Protein AF-A0A845K0N7-F1 (afdb_monomer)

Mean predicted aligned error: 3.21 Å

Radius of gyration: 12.13 Å; Cα contacts (8 Å, |Δi|>4): 201; chains: 1; bounding box: 43×20×27 Å

Secondary structure (DSSP, 8-state):
-------EEE-TTS--BHHHHHHHHH-GGGTT--EEE--SSB-BHHHHHHHHT-SS-TT--EEE--SSB--HHHHHHHHHT---TT--EEE--

pLDDT: mean 94.66, std 10.09, range [37.66, 98.75]

Structure (mmCIF, N/CA/C/O backbone):
data_AF-A0A845K0N7-F1
#
_entry.id   AF-A0A845K0N7-F1
#
loop_
_atom_site.group_PDB
_atom_site.id
_atom_site.type_symbol
_atom_site.label_atom_id
_atom_site.label_alt_id
_atom_site.label_comp_id
_atom_site.label_asym_id
_atom_site.label_entity_id
_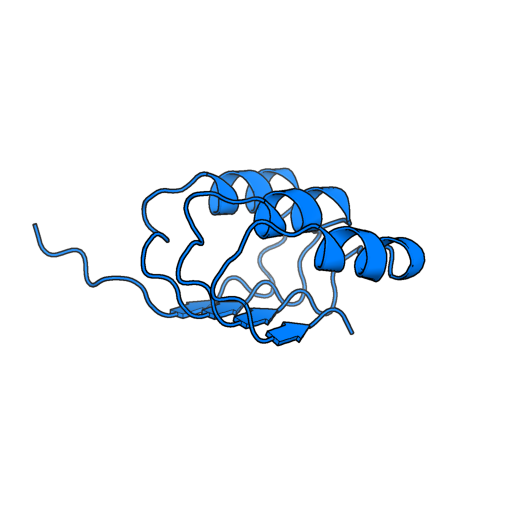atom_site.label_seq_id
_atom_site.pdbx_PDB_ins_code
_atom_site.Cartn_x
_atom_site.Cartn_y
_atom_site.Cartn_z
_atom_site.occupancy
_atom_site.B_iso_or_equiv
_atom_site.auth_seq_id
_atom_site.auth_comp_id
_atom_site.auth_asym_id
_atom_site.auth_atom_id
_atom_site.pdbx_PDB_model_num
ATOM 1 N N . ASP A 1 1 ? -28.641 4.853 6.279 1.00 49.53 1 ASP A N 1
ATOM 2 C CA . ASP A 1 1 ? -27.422 4.985 7.088 1.00 49.53 1 ASP A CA 1
ATOM 3 C C . ASP A 1 1 ? -27.022 3.616 7.631 1.00 49.53 1 ASP A C 1
ATOM 5 O O . ASP A 1 1 ? -27.353 3.263 8.749 1.00 49.53 1 ASP A O 1
ATOM 9 N N . ASN A 1 2 ? -26.454 2.772 6.766 1.00 37.66 2 ASN A N 1
ATOM 10 C CA . ASN A 1 2 ? -26.176 1.367 7.084 1.00 37.66 2 ASN A CA 1
ATOM 11 C C . ASN A 1 2 ? -24.906 0.898 6.362 1.00 37.66 2 ASN A C 1
ATOM 13 O O . ASN A 1 2 ? -24.886 -0.127 5.685 1.00 37.66 2 ASN A O 1
ATOM 17 N N . SER A 1 3 ? -23.861 1.726 6.400 1.00 53.00 3 SER A N 1
ATOM 18 C CA . SER A 1 3 ? -22.572 1.357 5.824 1.00 53.00 3 SER A CA 1
ATOM 19 C C . SER A 1 3 ? -21.900 0.381 6.781 1.00 53.00 3 SER A C 1
ATOM 21 O O . SER A 1 3 ? -21.160 0.806 7.665 1.00 53.00 3 SER A O 1
ATOM 23 N N . THR A 1 4 ? -22.159 -0.915 6.603 1.00 61.53 4 THR A N 1
ATOM 24 C CA . THR A 1 4 ? -21.295 -1.996 7.093 1.00 61.53 4 THR A CA 1
ATOM 25 C C . THR A 1 4 ? -19.845 -1.542 6.997 1.00 61.53 4 THR A C 1
ATOM 27 O O . THR A 1 4 ? -19.361 -1.231 5.908 1.00 61.53 4 THR A O 1
ATOM 30 N N . ALA A 1 5 ? -19.186 -1.407 8.147 1.00 77.56 5 ALA A N 1
ATOM 31 C CA . ALA A 1 5 ? -17.790 -1.020 8.202 1.00 77.56 5 ALA A CA 1
ATOM 32 C C . ALA A 1 5 ? -16.992 -2.072 7.425 1.00 77.56 5 ALA A C 1
ATOM 34 O O . ALA A 1 5 ? -16.892 -3.214 7.867 1.00 77.56 5 ALA A O 1
ATOM 35 N N . LEU A 1 6 ? -16.490 -1.710 6.242 1.00 81.06 6 LEU A N 1
ATOM 36 C CA . LEU A 1 6 ? -15.660 -2.607 5.448 1.00 81.06 6 LEU A CA 1
ATOM 37 C C . LEU A 1 6 ? -14.400 -2.903 6.256 1.00 81.06 6 LEU A C 1
ATOM 39 O O . LEU A 1 6 ? -13.605 -2.002 6.510 1.00 81.06 6 LEU A O 1
ATOM 43 N N . THR A 1 7 ? -14.250 -4.152 6.683 1.00 94.25 7 THR A N 1
ATOM 44 C CA . THR A 1 7 ? -13.068 -4.646 7.399 1.00 94.25 7 THR A CA 1
ATOM 45 C C . THR A 1 7 ? -12.105 -5.366 6.465 1.00 94.25 7 THR A C 1
ATOM 47 O O . THR A 1 7 ? -10.913 -5.424 6.749 1.00 94.25 7 THR A O 1
ATOM 50 N N . PHE A 1 8 ? -12.596 -5.848 5.329 1.00 96.75 8 PHE A N 1
ATOM 51 C CA . PHE A 1 8 ? -11.824 -6.532 4.305 1.00 96.75 8 PHE A CA 1
ATOM 52 C C . PHE A 1 8 ? -12.225 -6.000 2.930 1.00 96.75 8 PHE A C 1
ATOM 54 O O . PHE A 1 8 ? -13.417 -5.849 2.649 1.00 96.75 8 PHE A O 1
ATOM 61 N N . VAL A 1 9 ? -11.235 -5.717 2.087 1.00 96.50 9 VAL A N 1
ATOM 62 C CA . VAL A 1 9 ? -11.418 -5.327 0.688 1.00 96.50 9 VAL A CA 1
ATOM 63 C C . VAL A 1 9 ? -10.364 -6.030 -0.153 1.00 96.50 9 VAL A C 1
ATOM 65 O O . VAL A 1 9 ? -9.171 -5.928 0.133 1.00 96.50 9 VAL A O 1
ATOM 68 N N . ASP A 1 10 ? -10.831 -6.694 -1.204 1.00 97.69 10 ASP A N 1
ATOM 69 C CA . ASP A 1 10 ? -10.004 -7.297 -2.241 1.00 97.69 10 ASP A CA 1
ATOM 70 C C . ASP A 1 10 ? -10.137 -6.482 -3.529 1.00 97.69 10 ASP A C 1
ATOM 72 O O . ASP A 1 10 ? -11.227 -6.327 -4.088 1.00 97.69 10 ASP A O 1
ATOM 76 N N . PHE A 1 11 ? -9.011 -5.926 -3.960 1.00 97.38 11 PHE A N 1
ATOM 77 C CA . PHE A 1 11 ? -8.845 -5.220 -5.219 1.00 97.38 11 PHE A CA 1
ATOM 78 C C . PHE A 1 11 ? -7.745 -5.849 -6.083 1.00 97.38 11 PHE A C 1
ATOM 80 O O . PHE A 1 11 ? -7.175 -5.184 -6.958 1.00 97.38 11 PHE A O 1
ATOM 87 N N . SER A 1 12 ? -7.463 -7.129 -5.889 1.00 97.00 12 SER A N 1
ATOM 88 C CA . SER A 1 12 ? -6.478 -7.858 -6.672 1.00 97.00 12 SER A CA 1
ATOM 89 C C . SER A 1 12 ? -6.802 -7.863 -8.175 1.00 97.00 12 SER A C 1
ATOM 91 O O . SER A 1 12 ? -7.961 -7.840 -8.590 1.00 97.00 12 SER A O 1
ATOM 93 N N 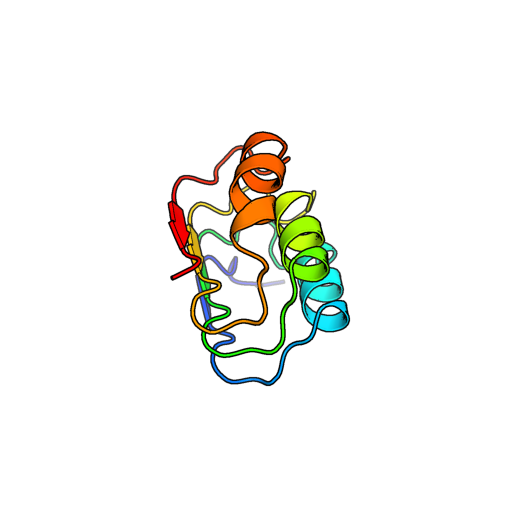. ALA A 1 13 ? -5.763 -7.852 -9.017 1.00 97.00 13 ALA A N 1
ATOM 94 C CA . ALA A 1 13 ? -5.869 -7.966 -10.477 1.00 97.00 13 ALA A CA 1
ATOM 95 C C . ALA A 1 13 ? -6.731 -6.893 -11.185 1.00 97.00 13 ALA A C 1
ATOM 97 O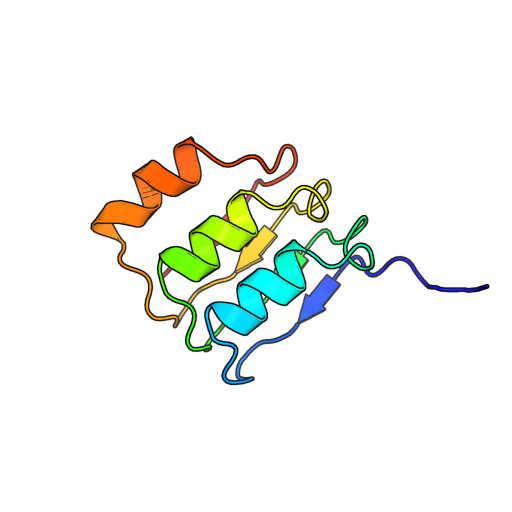 O . ALA A 1 13 ? -7.320 -7.161 -12.234 1.00 97.00 13 ALA A O 1
ATOM 98 N N . ASN A 1 14 ? -6.762 -5.657 -10.672 1.00 97.81 14 ASN A N 1
ATOM 99 C CA . ASN A 1 14 ? -7.611 -4.572 -11.191 1.00 97.81 14 ASN A CA 1
ATOM 100 C C . ASN A 1 14 ? -6.865 -3.454 -11.938 1.00 97.81 14 ASN A C 1
ATOM 102 O O . ASN A 1 14 ? -7.470 -2.437 -12.277 1.00 97.81 14 ASN A O 1
ATOM 106 N N . LYS A 1 15 ? -5.566 -3.622 -12.223 1.00 97.44 15 LYS A N 1
ATOM 107 C CA . LYS A 1 15 ? -4.726 -2.595 -12.878 1.00 97.44 15 LYS A CA 1
ATOM 108 C C . LYS A 1 15 ? -4.713 -1.261 -12.117 1.00 97.44 15 LYS A C 1
ATOM 110 O O . LYS A 1 15 ? -4.675 -0.186 -12.715 1.00 97.44 15 LYS A O 1
ATOM 115 N N . ILE A 1 16 ? -4.768 -1.322 -10.790 1.00 98.50 16 ILE A N 1
ATOM 116 C CA . ILE A 1 16 ? -4.648 -0.145 -9.931 1.00 98.50 16 ILE A CA 1
ATOM 117 C C . ILE A 1 16 ? -3.229 0.408 -10.061 1.00 98.50 16 ILE A C 1
ATOM 119 O O . ILE A 1 16 ? -2.266 -0.311 -9.826 1.00 98.50 16 ILE A O 1
ATOM 123 N N . SER A 1 17 ? -3.115 1.682 -10.426 1.00 98.62 17 SER A N 1
ATOM 124 C CA . SER A 1 17 ? -1.848 2.418 -10.455 1.00 98.62 17 SER A CA 1
ATOM 125 C C . SER A 1 17 ? -1.630 3.213 -9.167 1.00 98.62 17 SER A C 1
ATOM 127 O O . SER A 1 17 ? -2.513 3.275 -8.305 1.00 98.62 17 SER A O 1
ATOM 129 N N . ASP A 1 18 ? -0.510 3.930 -9.068 1.00 98.75 18 ASP A N 1
ATOM 130 C CA . ASP A 1 18 ? -0.228 4.854 -7.957 1.00 98.75 18 ASP A CA 1
ATOM 131 C C . ASP A 1 18 ? -1.350 5.863 -7.701 1.00 98.75 18 ASP A C 1
ATOM 133 O O . ASP A 1 18 ? -1.668 6.183 -6.556 1.00 98.75 18 ASP A O 1
ATOM 137 N N . ARG A 1 19 ? -2.021 6.330 -8.762 1.00 98.62 19 ARG A N 1
ATOM 138 C CA . ARG A 1 19 ? -3.172 7.233 -8.629 1.00 98.62 19 ARG A CA 1
ATOM 139 C C . ARG A 1 19 ? -4.346 6.552 -7.924 1.00 98.62 19 ARG A C 1
ATOM 141 O O . ARG A 1 19 ? -5.040 7.192 -7.136 1.00 98.62 19 ARG A O 1
ATOM 148 N N . GLY A 1 20 ? -4.578 5.273 -8.211 1.00 98.50 20 GLY A N 1
ATOM 149 C CA . GLY A 1 20 ? -5.603 4.480 -7.539 1.00 98.50 20 GLY A CA 1
ATOM 150 C C . GLY A 1 20 ? -5.228 4.181 -6.087 1.00 98.50 20 GLY A C 1
ATOM 151 O O . GLY A 1 20 ? -6.056 4.377 -5.201 1.00 98.50 20 GLY A O 1
ATOM 152 N N . ALA A 1 21 ? -3.968 3.826 -5.822 1.00 98.69 21 ALA A N 1
ATOM 153 C CA . ALA A 1 21 ? -3.444 3.658 -4.465 1.00 98.69 21 ALA A CA 1
ATOM 154 C C . ALA A 1 21 ? -3.598 4.942 -3.626 1.00 98.69 21 ALA A C 1
ATOM 156 O O . ALA A 1 21 ? -4.075 4.896 -2.493 1.00 98.69 21 ALA A O 1
ATOM 157 N N . LEU A 1 22 ? -3.304 6.109 -4.210 1.00 98.75 22 LEU A N 1
ATOM 158 C CA . LEU A 1 22 ? -3.519 7.412 -3.577 1.00 98.75 22 LEU A CA 1
ATOM 159 C C . LEU A 1 22 ? -5.005 7.692 -3.300 1.00 98.75 22 LEU A C 1
ATOM 161 O O . LEU A 1 22 ? -5.351 8.228 -2.246 1.00 98.75 22 LEU A O 1
ATOM 165 N N . ALA A 1 23 ? -5.900 7.332 -4.223 1.00 98.50 23 ALA A N 1
ATOM 166 C CA . ALA A 1 23 ? -7.339 7.476 -4.013 1.00 98.50 23 ALA A CA 1
ATOM 167 C C . ALA A 1 23 ? -7.838 6.584 -2.863 1.00 98.50 23 ALA A C 1
ATOM 169 O O . ALA A 1 23 ? -8.624 7.039 -2.031 1.00 98.50 23 ALA A O 1
ATOM 170 N N . ILE A 1 24 ? -7.339 5.348 -2.773 1.00 98.00 24 ILE A N 1
ATOM 171 C CA . ILE A 1 24 ? -7.618 4.433 -1.660 1.00 98.00 24 ILE A CA 1
ATOM 172 C C . ILE A 1 24 ? -7.104 5.028 -0.344 1.00 98.00 24 ILE A C 1
ATOM 174 O O . ILE A 1 24 ? -7.870 5.144 0.612 1.00 98.00 24 ILE A O 1
ATOM 178 N N . ALA A 1 25 ? -5.851 5.493 -0.312 1.00 98.25 25 ALA A N 1
ATOM 179 C CA . ALA A 1 25 ? -5.237 6.120 0.858 1.00 98.25 25 ALA A CA 1
ATOM 180 C C . ALA A 1 25 ? -6.024 7.346 1.366 1.00 98.25 25 ALA A C 1
ATOM 182 O O . ALA A 1 25 ? -6.089 7.597 2.572 1.00 98.25 25 ALA A O 1
ATOM 183 N N . ASN A 1 26 ? -6.658 8.103 0.471 1.00 97.88 26 ASN A N 1
ATOM 184 C CA . ASN A 1 26 ? -7.419 9.303 0.822 1.00 97.88 26 ASN A CA 1
ATOM 185 C C . ASN A 1 26 ? -8.915 9.053 1.081 1.00 97.88 26 ASN A C 1
ATOM 187 O O . ASN A 1 26 ? -9.626 9.983 1.458 1.00 97.88 26 ASN A O 1
ATOM 191 N N . SER A 1 27 ? -9.405 7.822 0.918 1.00 96.19 27 SER A N 1
ATOM 192 C CA . SER A 1 27 ? -10.825 7.511 1.078 1.00 96.19 27 SER A CA 1
ATOM 193 C C . SER A 1 27 ? -11.210 7.311 2.553 1.00 96.19 27 SER A C 1
ATOM 195 O O . SER A 1 27 ? -10.746 6.359 3.185 1.00 96.19 27 SER A O 1
ATOM 197 N N . PRO A 1 28 ? -12.134 8.116 3.113 1.00 94.00 28 PRO A N 1
ATOM 198 C CA . PRO A 1 28 ? -12.595 7.944 4.494 1.00 94.00 28 PRO A CA 1
ATOM 199 C C . PRO A 1 28 ? -13.429 6.668 4.690 1.00 94.00 28 PRO A C 1
ATOM 201 O O . PRO A 1 28 ? -13.635 6.227 5.818 1.00 94.00 28 PRO A O 1
ATOM 204 N N . ARG A 1 29 ? -13.893 6.035 3.601 1.00 92.38 29 ARG A N 1
ATOM 205 C CA . ARG A 1 29 ? -14.681 4.791 3.656 1.00 92.38 29 ARG A CA 1
ATOM 206 C C . ARG A 1 29 ? -13.885 3.605 4.199 1.00 92.38 29 ARG A C 1
ATOM 208 O O . ARG A 1 29 ? -14.485 2.650 4.679 1.00 92.38 29 ARG A O 1
ATOM 215 N N . PHE A 1 30 ? -12.556 3.679 4.158 1.00 94.25 30 PHE A N 1
ATOM 216 C CA . PHE A 1 30 ? -11.664 2.626 4.642 1.00 94.25 30 PHE A CA 1
ATOM 217 C C . PHE A 1 30 ? -11.156 2.876 6.069 1.00 94.25 30 PHE A C 1
ATOM 219 O O . PHE A 1 30 ? -10.237 2.201 6.521 1.00 94.25 30 PHE A O 1
ATOM 226 N N . ALA A 1 31 ? -11.798 3.787 6.816 1.00 93.88 31 ALA A N 1
ATOM 227 C CA . ALA A 1 31 ? -11.463 4.094 8.209 1.00 93.88 31 ALA A CA 1
ATOM 228 C C . ALA A 1 31 ? -11.439 2.876 9.146 1.00 93.88 31 ALA A C 1
ATOM 230 O O . 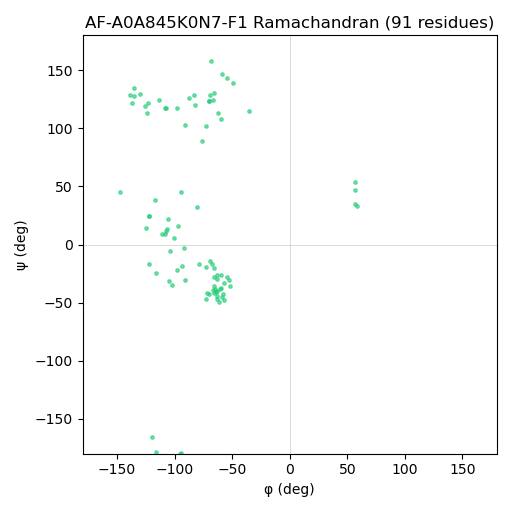ALA A 1 31 ? -10.722 2.897 10.142 1.00 93.88 31 ALA A O 1
ATOM 231 N N . ASN A 1 32 ? -12.219 1.837 8.841 1.00 95.44 32 ASN A N 1
ATOM 232 C CA . ASN A 1 32 ? -12.337 0.610 9.634 1.00 95.44 32 ASN A CA 1
ATOM 233 C C . ASN A 1 32 ? -11.732 -0.619 8.935 1.00 95.44 32 ASN A C 1
ATOM 235 O O . ASN A 1 32 ? -11.919 -1.741 9.407 1.00 95.44 32 ASN A O 1
ATOM 239 N N . LEU A 1 33 ? -11.033 -0.411 7.815 1.00 97.38 33 LEU A N 1
ATOM 240 C CA . LEU A 1 33 ? -10.451 -1.491 7.034 1.00 97.38 33 LEU A CA 1
ATOM 241 C C . LEU A 1 33 ? -9.307 -2.131 7.815 1.00 97.38 33 LEU A C 1
ATOM 243 O O . LEU A 1 33 ? -8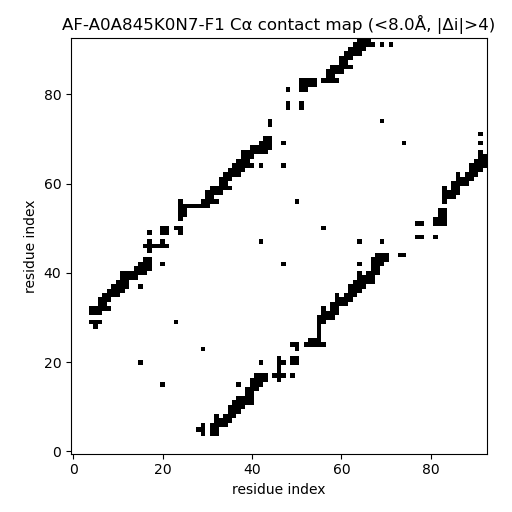.427 -1.416 8.280 1.00 97.38 33 LEU A O 1
ATOM 247 N N . LYS A 1 34 ? -9.331 -3.459 7.940 1.00 98.12 34 LYS A N 1
ATOM 248 C CA . LYS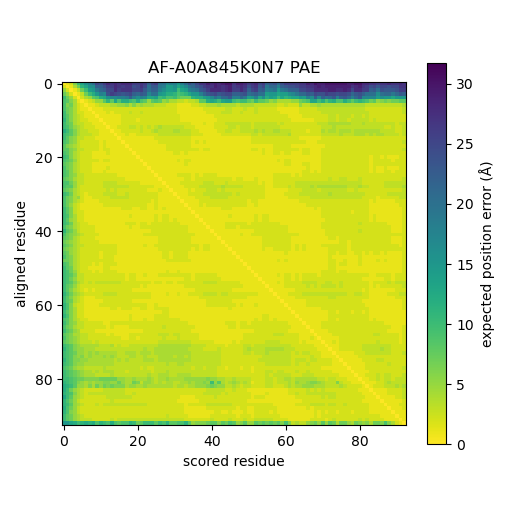 A 1 34 ? -8.294 -4.275 8.585 1.00 98.12 34 LYS A CA 1
ATOM 249 C C . LYS A 1 34 ? -7.395 -4.958 7.561 1.00 98.12 34 LYS A C 1
ATOM 251 O O . LYS A 1 34 ? -6.196 -5.064 7.793 1.00 98.12 34 LYS A O 1
ATOM 256 N N . THR A 1 35 ? -7.950 -5.360 6.421 1.00 98.56 35 THR A N 1
ATOM 257 C CA . THR A 1 35 ? -7.199 -6.016 5.348 1.00 98.56 35 THR A CA 1
ATOM 258 C C . THR A 1 35 ? -7.479 -5.350 4.012 1.00 98.56 35 THR A C 1
ATOM 260 O O . THR A 1 35 ? -8.640 -5.169 3.637 1.00 98.56 35 THR A O 1
ATOM 263 N N . LEU A 1 36 ? -6.403 -5.013 3.306 1.00 98.56 36 LEU A N 1
ATOM 264 C CA . LEU A 1 36 ? -6.428 -4.491 1.948 1.00 98.56 36 LEU A CA 1
ATOM 265 C C . LEU A 1 36 ? -5.559 -5.380 1.063 1.00 98.56 36 LEU A C 1
ATOM 267 O O . LEU A 1 36 ? -4.336 -5.408 1.227 1.00 98.56 36 LEU A O 1
ATOM 271 N N . ASP A 1 37 ? -6.199 -6.079 0.133 1.00 98.69 37 ASP A N 1
ATOM 272 C CA . ASP A 1 37 ? -5.511 -6.870 -0.881 1.00 98.69 37 ASP A CA 1
ATOM 273 C C . ASP A 1 37 ? -5.420 -6.088 -2.197 1.00 98.69 37 ASP A C 1
ATOM 275 O O . ASP A 1 37 ? -6.431 -5.711 -2.796 1.00 98.69 37 ASP A O 1
ATOM 279 N N . LEU A 1 38 ? -4.190 -5.801 -2.619 1.00 98.69 38 LEU A N 1
ATOM 280 C CA . LEU A 1 38 ? -3.846 -5.131 -3.870 1.00 98.69 38 LEU A CA 1
ATOM 281 C C . LEU A 1 38 ? -2.914 -5.995 -4.728 1.00 98.69 38 LEU A C 1
ATOM 283 O O . LEU A 1 38 ? -2.196 -5.466 -5.582 1.00 98.69 38 LEU A O 1
ATOM 287 N N . TYR A 1 39 ? -2.949 -7.314 -4.542 1.00 98.56 39 TYR A N 1
ATOM 288 C CA . TYR A 1 39 ? -2.187 -8.281 -5.320 1.00 98.56 39 TYR A CA 1
ATOM 289 C C . TYR A 1 39 ? -2.330 -8.065 -6.834 1.00 98.56 39 TYR A C 1
ATOM 291 O O . TYR A 1 39 ? -3.427 -7.839 -7.347 1.00 98.56 39 TYR A O 1
ATOM 299 N N . ASN A 1 40 ? -1.231 -8.203 -7.577 1.00 98.38 40 ASN A N 1
ATOM 300 C CA . ASN A 1 40 ? -1.234 -8.187 -9.044 1.00 98.38 40 ASN A CA 1
ATOM 301 C C . ASN A 1 40 ? -1.850 -6.907 -9.644 1.00 98.38 40 ASN A C 1
ATOM 303 O O . ASN A 1 40 ? -2.779 -6.957 -10.453 1.00 98.38 40 ASN A O 1
ATOM 307 N N . ASN A 1 41 ? -1.340 -5.750 -9.230 1.00 98.69 41 ASN A N 1
ATOM 308 C CA . ASN A 1 41 ? -1.703 -4.439 -9.766 1.00 98.69 41 ASN A CA 1
ATOM 309 C C . ASN A 1 41 ? -0.456 -3.740 -10.361 1.00 98.69 41 ASN A C 1
ATOM 311 O O . ASN A 1 41 ? 0.540 -4.392 -10.655 1.00 98.69 41 ASN A O 1
ATOM 315 N N . GLN A 1 42 ? -0.535 -2.434 -10.626 1.00 98.38 42 GLN A N 1
ATOM 316 C CA . GLN A 1 42 ? 0.528 -1.613 -11.236 1.00 98.38 42 GLN A CA 1
ATOM 317 C C . GLN A 1 42 ? 0.989 -0.525 -10.254 1.00 98.38 42 GLN A C 1
ATOM 319 O O . GLN A 1 42 ? 1.173 0.639 -10.617 1.00 98.38 42 GLN A O 1
ATOM 324 N N . ILE A 1 43 ? 1.057 -0.871 -8.968 1.00 98.69 43 ILE A N 1
ATOM 325 C CA . ILE A 1 43 ? 1.462 0.052 -7.909 1.00 98.69 43 ILE A CA 1
ATOM 326 C C . ILE A 1 43 ? 2.985 0.084 -7.857 1.00 98.69 43 ILE A C 1
ATOM 328 O O . ILE A 1 43 ? 3.629 -0.955 -7.769 1.00 98.69 43 ILE A O 1
ATOM 332 N N . THR A 1 44 ? 3.567 1.272 -7.881 1.00 98.50 44 THR A N 1
ATOM 333 C CA . THR A 1 44 ? 4.999 1.452 -7.674 1.00 98.50 44 THR A CA 1
ATOM 334 C C . THR A 1 44 ? 5.292 1.764 -6.209 1.00 98.50 44 THR A C 1
ATOM 336 O O . THR A 1 44 ? 4.403 1.884 -5.356 1.00 98.50 44 THR A O 1
ATOM 339 N N . THR A 1 45 ? 6.569 1.958 -5.901 1.00 98.19 45 THR A N 1
ATOM 340 C CA . THR A 1 45 ? 7.023 2.440 -4.595 1.00 98.19 45 THR A CA 1
ATOM 341 C C . THR A 1 45 ? 6.333 3.741 -4.155 1.00 98.19 45 THR A C 1
ATOM 343 O O . THR A 1 45 ? 6.098 3.925 -2.958 1.00 98.19 45 THR A O 1
ATOM 346 N N . GLU A 1 46 ? 5.934 4.619 -5.083 1.00 98.31 46 GLU A N 1
ATOM 347 C CA . GLU A 1 46 ? 5.221 5.860 -4.744 1.00 98.31 46 GLU A CA 1
ATOM 348 C C . GLU A 1 46 ? 3.778 5.598 -4.286 1.00 98.31 46 GLU A C 1
ATOM 350 O O . GLU A 1 46 ? 3.330 6.164 -3.283 1.00 98.31 46 GLU A O 1
ATOM 355 N N . GLY A 1 47 ? 3.051 4.695 -4.949 1.00 98.56 47 GLY A N 1
ATOM 356 C CA . GLY A 1 47 ? 1.715 4.295 -4.512 1.00 98.56 47 GLY A CA 1
ATOM 357 C C . GLY A 1 47 ? 1.737 3.533 -3.186 1.00 98.56 47 GLY A C 1
ATOM 358 O O . GLY A 1 47 ? 0.914 3.808 -2.308 1.00 98.56 47 GLY A O 1
ATOM 359 N N . MET A 1 48 ? 2.724 2.653 -2.978 1.00 98.44 48 MET A N 1
ATOM 360 C CA . MET A 1 48 ? 2.960 2.012 -1.678 1.00 98.44 48 MET A CA 1
ATOM 361 C C . MET A 1 48 ? 3.186 3.062 -0.581 1.00 98.44 48 MET A C 1
ATOM 363 O O . MET A 1 48 ? 2.548 3.012 0.472 1.00 98.44 48 MET A O 1
ATOM 367 N N . LYS A 1 49 ? 4.046 4.055 -0.831 1.00 98.50 49 LYS A N 1
ATOM 368 C CA . LYS A 1 49 ? 4.309 5.147 0.113 1.00 98.50 49 LYS A CA 1
ATOM 369 C C . LYS A 1 49 ? 3.045 5.944 0.440 1.00 98.50 49 LYS A C 1
ATOM 371 O O . LYS A 1 49 ? 2.871 6.339 1.594 1.00 98.50 49 LYS A O 1
ATOM 376 N N . ALA A 1 50 ? 2.158 6.170 -0.529 1.00 98.56 50 ALA A N 1
ATOM 377 C CA . ALA A 1 50 ? 0.873 6.824 -0.285 1.00 98.56 50 ALA A CA 1
ATOM 378 C C . ALA A 1 50 ? -0.027 5.999 0.654 1.00 98.56 50 ALA A C 1
ATOM 380 O O . ALA A 1 50 ? -0.599 6.552 1.594 1.00 98.56 50 ALA A O 1
ATOM 381 N N . LEU A 1 51 ? -0.111 4.680 0.448 1.00 98.69 51 LEU A N 1
ATOM 382 C CA . LEU A 1 51 ? -0.878 3.770 1.310 1.00 98.69 51 LEU A CA 1
ATOM 383 C C . LEU A 1 51 ? -0.320 3.742 2.740 1.00 98.69 51 LEU A C 1
ATOM 385 O O . LEU A 1 51 ? -1.075 3.923 3.695 1.00 98.69 51 LEU A O 1
ATOM 389 N N . LEU A 1 52 ? 1.002 3.609 2.888 1.00 98.38 52 LEU A N 1
ATOM 390 C CA . LEU A 1 52 ? 1.695 3.559 4.183 1.00 98.38 52 LEU A CA 1
ATOM 391 C C . LEU A 1 52 ? 1.651 4.884 4.964 1.00 98.38 52 LEU A C 1
ATOM 393 O O . LEU A 1 52 ? 1.891 4.902 6.169 1.00 98.38 52 LEU A O 1
ATOM 397 N N . ASN A 1 53 ? 1.324 5.999 4.308 1.00 97.88 53 ASN A N 1
ATOM 398 C CA . ASN A 1 53 ? 1.161 7.311 4.944 1.00 97.88 53 ASN A CA 1
ATOM 399 C C . ASN A 1 53 ? -0.303 7.768 5.031 1.00 97.88 53 ASN A C 1
ATOM 401 O O . ASN A 1 53 ? -0.585 8.929 5.339 1.00 97.88 53 ASN A O 1
ATOM 405 N N . SER A 1 54 ? -1.254 6.870 4.767 1.00 98.06 54 SER A N 1
ATOM 406 C CA . SER A 1 54 ? -2.674 7.194 4.835 1.00 98.06 54 SER A CA 1
ATOM 407 C C . SER A 1 54 ? -3.122 7.511 6.264 1.00 98.06 54 SER A C 1
ATOM 409 O O . SER A 1 54 ? -2.951 6.717 7.185 1.00 98.06 54 SER A O 1
ATOM 411 N N . LYS A 1 55 ? -3.824 8.638 6.430 1.00 96.50 55 LYS A N 1
ATOM 412 C CA . LYS A 1 55 ? -4.541 8.969 7.675 1.00 96.50 55 LYS A CA 1
ATOM 413 C C . LYS A 1 55 ? -5.878 8.233 7.817 1.00 96.50 55 LYS A C 1
ATOM 415 O O . LYS A 1 55 ? -6.441 8.189 8.909 1.00 96.50 55 LYS A O 1
ATOM 420 N N . ASN A 1 56 ? -6.401 7.681 6.721 1.00 96.62 56 ASN A N 1
ATOM 421 C CA . ASN A 1 56 ? -7.686 6.987 6.708 1.00 96.62 56 ASN A CA 1
ATOM 422 C C . ASN A 1 56 ? -7.528 5.490 6.988 1.00 96.62 56 ASN A C 1
ATOM 424 O O . ASN A 1 56 ? -8.394 4.917 7.627 1.00 96.62 56 ASN A O 1
ATOM 428 N N . LEU A 1 57 ? -6.411 4.859 6.622 1.00 97.31 57 LEU A N 1
ATOM 429 C CA . LEU A 1 57 ? -6.154 3.428 6.859 1.00 97.31 57 LEU A CA 1
ATOM 430 C C . LEU A 1 57 ? -5.671 3.128 8.295 1.00 97.31 57 LEU A C 1
ATOM 432 O O . LEU A 1 57 ? -4.907 2.200 8.533 1.00 97.31 57 LEU A O 1
ATOM 436 N N . LYS A 1 58 ? -6.123 3.903 9.287 1.00 96.00 58 LYS A N 1
ATOM 437 C CA . LYS A 1 58 ? -5.645 3.847 10.684 1.00 96.00 58 LYS A CA 1
ATOM 438 C C . LYS A 1 58 ? -5.833 2.488 11.377 1.00 96.00 58 LYS A C 1
ATOM 440 O O . LYS A 1 58 ? -5.093 2.165 12.304 1.00 96.00 58 LYS A O 1
ATOM 445 N N . ASN A 1 59 ? -6.819 1.710 10.933 1.00 97.31 59 ASN A N 1
ATOM 446 C CA . ASN A 1 59 ? -7.140 0.386 11.467 1.00 97.31 59 ASN A CA 1
ATOM 447 C C . ASN A 1 59 ? -6.596 -0.757 10.596 1.00 97.31 59 ASN A C 1
ATOM 449 O O . ASN A 1 59 ? -6.901 -1.913 10.876 1.00 97.31 59 ASN A O 1
ATOM 453 N N . LEU A 1 60 ? -5.814 -0.449 9.554 1.00 98.44 60 LEU A N 1
ATOM 454 C CA . LEU A 1 60 ? -5.283 -1.457 8.646 1.00 98.44 60 LEU A CA 1
ATOM 455 C C . LEU A 1 60 ? -4.230 -2.296 9.365 1.00 98.44 60 LEU A C 1
ATOM 457 O O . LEU A 1 60 ? -3.257 -1.763 9.890 1.00 98.44 60 LEU A O 1
ATOM 461 N N . GLU A 1 61 ? -4.439 -3.607 9.378 1.00 98.62 61 GLU A N 1
ATOM 462 C CA . GLU A 1 61 ? -3.582 -4.598 10.028 1.00 98.62 61 GLU A CA 1
ATOM 463 C C . GLU A 1 61 ? -2.747 -5.371 8.998 1.00 98.62 61 GLU A C 1
ATOM 465 O O . GLU A 1 61 ? -1.613 -5.758 9.292 1.00 98.62 61 GLU A O 1
ATOM 470 N N . MET A 1 62 ? -3.284 -5.560 7.787 1.00 98.62 62 MET A N 1
ATOM 471 C CA . MET A 1 62 ? -2.657 -6.305 6.697 1.00 98.62 62 MET A CA 1
ATOM 472 C C . MET A 1 62 ? -2.779 -5.566 5.360 1.00 98.62 62 MET A C 1
ATOM 474 O O . MET A 1 62 ? -3.883 -5.208 4.943 1.00 98.62 62 MET A O 1
ATOM 478 N N . LEU A 1 63 ? -1.644 -5.391 4.683 1.00 98.69 63 LEU A N 1
ATOM 479 C CA . LEU A 1 63 ? -1.545 -4.833 3.336 1.00 98.69 63 LEU A CA 1
ATOM 480 C C . LEU A 1 63 ? -0.781 -5.803 2.430 1.00 98.69 63 LEU A C 1
ATOM 482 O O . LEU A 1 63 ? 0.386 -6.098 2.693 1.00 98.69 63 LEU A O 1
ATOM 486 N N . ILE A 1 64 ? -1.436 -6.273 1.368 1.00 98.75 64 ILE A N 1
ATOM 487 C CA . ILE A 1 64 ? -0.849 -7.185 0.379 1.00 98.75 64 ILE A CA 1
ATOM 488 C C . ILE A 1 64 ? -0.595 -6.403 -0.907 1.00 98.75 64 ILE A C 1
ATOM 490 O O . ILE A 1 64 ? -1.528 -5.892 -1.523 1.00 98.75 64 ILE A O 1
ATOM 494 N N . LEU A 1 65 ? 0.670 -6.298 -1.305 1.00 98.44 65 LEU A N 1
ATOM 495 C CA . LEU A 1 65 ? 1.125 -5.607 -2.516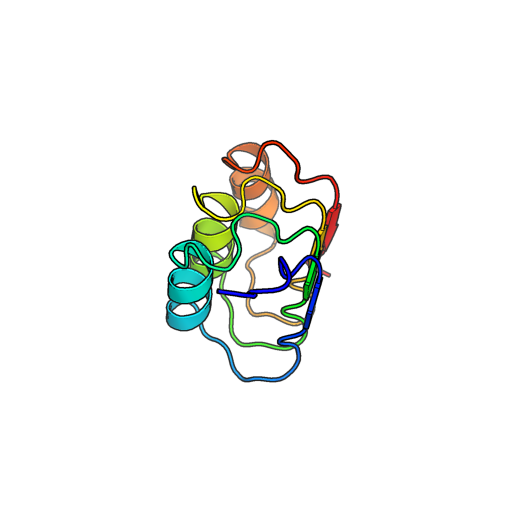 1.00 98.44 65 LEU A CA 1
ATOM 496 C C . LEU A 1 65 ? 1.965 -6.520 -3.420 1.00 98.44 65 LEU A C 1
ATOM 498 O O . LEU A 1 65 ? 2.600 -6.050 -4.361 1.00 98.44 65 LEU A O 1
ATOM 502 N N . VAL A 1 66 ? 1.937 -7.827 -3.181 1.00 98.12 66 VAL A N 1
ATOM 503 C CA . VAL A 1 66 ? 2.635 -8.830 -3.991 1.00 98.12 66 VAL A CA 1
ATOM 504 C C . VAL A 1 66 ? 2.254 -8.710 -5.475 1.00 98.12 66 VAL A C 1
ATOM 506 O O . VAL A 1 66 ? 1.106 -8.413 -5.818 1.00 98.12 66 VAL A O 1
ATOM 509 N N . ARG A 1 67 ? 3.221 -8.943 -6.375 1.00 97.62 67 ARG A N 1
ATOM 510 C CA . ARG A 1 67 ? 3.083 -8.745 -7.835 1.00 97.62 67 ARG A CA 1
ATOM 511 C C . ARG A 1 67 ? 2.666 -7.319 -8.225 1.00 97.62 67 ARG A C 1
ATOM 513 O O . ARG A 1 67 ? 1.779 -7.127 -9.051 1.00 97.62 67 ARG A O 1
ATOM 520 N N . ASN A 1 68 ? 3.317 -6.324 -7.640 1.00 98.25 68 ASN A N 1
ATOM 521 C CA . ASN A 1 68 ? 3.279 -4.935 -8.097 1.00 98.25 68 ASN A CA 1
ATOM 522 C C . ASN A 1 68 ? 4.684 -4.488 -8.550 1.00 98.25 68 ASN A C 1
ATOM 524 O O . ASN A 1 68 ? 5.630 -5.272 -8.528 1.00 98.25 68 ASN A O 1
ATOM 528 N N . GLU A 1 69 ? 4.834 -3.236 -8.973 1.00 97.88 69 GLU A N 1
ATOM 529 C CA . GLU A 1 69 ? 6.073 -2.660 -9.517 1.00 97.88 69 GLU A CA 1
ATOM 530 C C . GLU A 1 69 ? 6.883 -1.941 -8.419 1.00 97.88 69 GLU A C 1
ATOM 532 O O . GLU A 1 69 ? 7.333 -0.804 -8.576 1.00 97.88 69 GLU A O 1
ATOM 537 N N . ILE A 1 70 ? 7.020 -2.587 -7.257 1.00 97.81 70 ILE A N 1
ATOM 538 C CA . ILE A 1 70 ? 7.670 -2.007 -6.077 1.00 97.81 70 ILE A CA 1
ATOM 539 C C . ILE A 1 70 ? 9.177 -2.265 -6.128 1.00 97.81 70 ILE A C 1
ATOM 541 O O . ILE A 1 70 ? 9.633 -3.401 -6.219 1.00 97.81 70 ILE A O 1
ATOM 545 N N . ASP A 1 71 ? 9.950 -1.189 -6.008 1.00 97.00 71 ASP A N 1
ATOM 546 C CA . ASP A 1 71 ? 11.390 -1.239 -5.771 1.00 97.00 71 ASP A CA 1
ATOM 547 C C . ASP A 1 71 ? 11.659 -1.681 -4.323 1.00 97.00 71 ASP A C 1
ATOM 549 O O . ASP A 1 71 ? 11.511 -0.897 -3.375 1.00 97.00 71 ASP A O 1
ATOM 553 N N . LEU A 1 72 ? 12.030 -2.954 -4.170 1.00 94.94 72 LEU A N 1
ATOM 554 C CA . LEU A 1 72 ? 12.265 -3.601 -2.880 1.00 94.94 72 LEU A CA 1
ATOM 555 C C . LEU A 1 72 ? 13.470 -3.016 -2.133 1.00 94.94 72 LEU A C 1
ATOM 557 O O . LEU A 1 72 ? 13.444 -2.969 -0.904 1.00 94.94 72 LEU A O 1
ATOM 561 N N . GLU A 1 73 ? 14.472 -2.470 -2.834 1.00 94.62 73 GLU A N 1
ATOM 562 C CA . GLU A 1 73 ? 15.632 -1.836 -2.188 1.00 94.62 73 GLU A CA 1
ATOM 563 C C . GLU A 1 73 ? 15.218 -0.606 -1.368 1.00 94.62 73 GLU A C 1
ATOM 565 O O . GLU A 1 73 ? 15.829 -0.271 -0.351 1.00 94.62 73 GLU A O 1
ATOM 570 N N . LYS A 1 74 ? 14.144 0.070 -1.792 1.00 92.75 74 LYS A N 1
ATOM 571 C CA . LYS A 1 74 ? 13.589 1.245 -1.106 1.00 92.75 74 LYS A CA 1
ATOM 572 C C . LYS A 1 74 ? 12.480 0.899 -0.117 1.00 92.75 74 LYS A C 1
ATOM 574 O O . LYS A 1 74 ? 12.157 1.726 0.743 1.00 92.75 74 LYS A O 1
ATOM 579 N N . ALA A 1 75 ? 11.876 -0.281 -0.232 1.00 94.19 75 ALA A N 1
ATOM 580 C CA . ALA A 1 75 ? 10.647 -0.600 0.476 1.00 94.19 75 ALA A CA 1
ATOM 581 C C . ALA A 1 75 ? 10.824 -0.654 1.997 1.00 94.19 75 ALA A C 1
ATOM 583 O O . ALA A 1 75 ? 10.019 -0.066 2.720 1.00 94.19 75 ALA A O 1
ATOM 584 N N . ASP A 1 76 ? 11.921 -1.236 2.482 1.00 92.62 76 ASP A N 1
ATOM 585 C CA . ASP A 1 76 ? 12.229 -1.316 3.915 1.00 92.62 76 ASP A CA 1
ATOM 586 C C . ASP A 1 76 ? 12.319 0.059 4.581 1.00 92.62 76 ASP A C 1
ATOM 588 O O . ASP A 1 76 ? 11.784 0.285 5.671 1.00 92.62 76 ASP A O 1
ATOM 592 N N . ALA A 1 77 ? 13.004 1.003 3.931 1.00 94.50 77 ALA A N 1
ATOM 593 C CA . ALA A 1 77 ? 13.172 2.353 4.457 1.00 94.50 77 ALA A CA 1
ATOM 594 C C . ALA A 1 77 ? 11.834 3.104 4.522 1.00 94.50 77 ALA A C 1
ATOM 596 O O . ALA A 1 77 ? 11.596 3.874 5.456 1.00 94.50 77 ALA A O 1
ATOM 597 N N . ILE A 1 78 ? 10.947 2.868 3.553 1.00 94.81 78 ILE A N 1
ATOM 598 C CA . ILE A 1 78 ? 9.610 3.466 3.521 1.00 94.81 78 ILE A CA 1
ATOM 599 C C . ILE A 1 78 ? 8.716 2.830 4.588 1.00 94.81 78 ILE A C 1
ATOM 601 O O . ILE A 1 78 ? 8.078 3.558 5.347 1.00 94.81 78 ILE A O 1
ATOM 605 N N . ALA A 1 79 ? 8.709 1.499 4.696 1.00 93.94 79 ALA A N 1
ATOM 606 C CA . ALA A 1 79 ? 7.914 0.767 5.678 1.00 93.94 79 ALA A CA 1
ATOM 607 C C . ALA A 1 79 ? 8.283 1.147 7.121 1.00 93.94 79 ALA A C 1
ATOM 609 O O . ALA A 1 79 ? 7.400 1.323 7.957 1.00 93.94 79 ALA A O 1
ATOM 610 N N . LYS A 1 80 ? 9.572 1.374 7.407 1.00 94.56 80 LYS A N 1
ATOM 611 C CA . LYS A 1 80 ? 10.039 1.851 8.724 1.00 94.56 80 LYS A CA 1
ATOM 612 C C . LYS A 1 80 ? 9.512 3.237 9.106 1.00 94.56 80 LYS A C 1
ATOM 614 O O . LYS A 1 80 ? 9.402 3.526 10.292 1.00 94.56 80 LYS A O 1
ATOM 619 N N . ASN A 1 81 ? 9.187 4.077 8.125 1.00 93.62 81 ASN A N 1
ATOM 620 C CA . ASN A 1 81 ? 8.694 5.442 8.329 1.00 93.62 81 ASN A CA 1
ATOM 621 C C . ASN A 1 81 ? 7.183 5.574 8.063 1.00 93.62 81 ASN A C 1
ATOM 623 O O . ASN A 1 81 ? 6.700 6.665 7.759 1.00 93.62 81 ASN A O 1
ATOM 627 N N . GLN A 1 82 ? 6.431 4.472 8.137 1.00 94.75 82 GLN A N 1
ATOM 628 C CA . GLN A 1 82 ? 4.988 4.488 7.911 1.00 94.75 82 GLN A CA 1
ATOM 629 C C . GLN A 1 82 ? 4.215 5.234 9.010 1.00 94.75 82 GLN A C 1
ATOM 631 O O . GLN A 1 82 ? 4.641 5.317 10.161 1.00 94.75 82 GLN A O 1
ATOM 636 N N . SER A 1 83 ? 3.007 5.685 8.669 1.00 95.50 83 SER A N 1
ATOM 637 C CA . SER A 1 83 ? 2.063 6.329 9.593 1.00 95.50 83 SER A 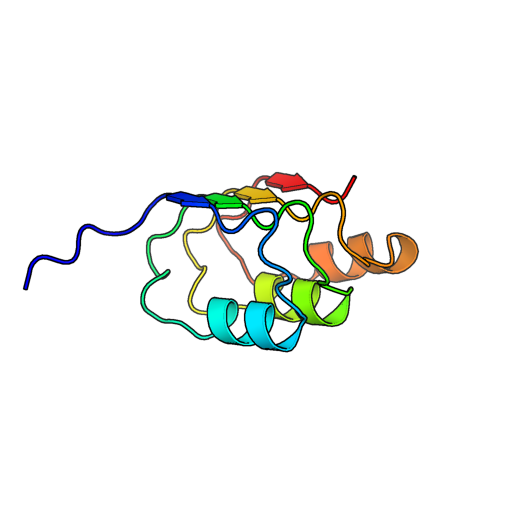CA 1
ATOM 638 C C . SER A 1 83 ? 0.875 5.430 9.975 1.00 95.50 83 SER A C 1
ATOM 640 O O . SER A 1 83 ? -0.113 5.926 10.513 1.00 95.50 83 SER A O 1
ATOM 642 N N . LEU A 1 84 ? 0.937 4.123 9.683 1.00 97.38 84 LEU A N 1
ATOM 643 C CA . LEU A 1 84 ? -0.132 3.161 9.974 1.00 97.38 84 LEU A CA 1
ATOM 644 C C . LEU A 1 84 ? 0.071 2.519 11.359 1.00 97.38 84 LEU A C 1
ATOM 646 O O . LEU A 1 84 ? 0.898 1.618 11.494 1.00 97.38 84 LEU A O 1
ATOM 650 N N . PRO A 1 85 ? -0.679 2.931 12.399 1.00 96.81 85 PRO A N 1
ATOM 651 C CA . PRO A 1 85 ? -0.408 2.510 13.776 1.00 96.81 85 PRO A CA 1
ATOM 652 C C . PRO A 1 85 ? -0.786 1.048 14.054 1.00 96.81 85 PRO A C 1
ATOM 654 O O . PRO A 1 85 ? -0.318 0.470 15.031 1.00 96.81 85 PRO A O 1
ATOM 657 N N . SER A 1 86 ? -1.644 0.461 13.216 1.00 97.94 86 SER A N 1
ATOM 658 C CA . SER A 1 86 ? -2.176 -0.893 13.400 1.00 97.94 86 SER A CA 1
ATOM 659 C C . SER A 1 86 ? -1.541 -1.928 12.472 1.00 97.94 86 SER A C 1
ATOM 661 O O . SER A 1 86 ? -1.844 -3.113 12.623 1.00 97.94 86 SER A O 1
ATOM 663 N N . LEU A 1 87 ? -0.681 -1.516 11.528 1.00 98.19 87 LEU A N 1
ATOM 664 C CA . LEU A 1 87 ? -0.170 -2.421 10.501 1.00 98.19 87 LEU A CA 1
ATOM 665 C C . LEU A 1 87 ? 0.797 -3.431 11.121 1.00 98.19 87 LEU A C 1
ATOM 667 O O . LEU A 1 87 ? 1.789 -3.062 11.746 1.00 98.19 87 LEU A O 1
ATOM 671 N N . ARG A 1 88 ? 0.498 -4.716 10.927 1.00 97.31 88 ARG A N 1
ATOM 672 C CA . ARG A 1 88 ? 1.268 -5.850 11.460 1.00 97.31 88 ARG A CA 1
ATOM 673 C C . ARG A 1 88 ? 1.878 -6.706 10.362 1.00 97.31 88 ARG A C 1
ATOM 675 O O . ARG A 1 88 ? 2.850 -7.407 10.617 1.00 97.31 88 ARG A O 1
ATOM 682 N N . ARG A 1 89 ? 1.290 -6.677 9.166 1.00 98.19 89 ARG A N 1
ATOM 683 C CA . ARG A 1 89 ? 1.721 -7.482 8.027 1.00 98.19 89 ARG A CA 1
ATOM 684 C C . ARG A 1 89 ? 1.720 -6.638 6.759 1.00 98.19 89 ARG A C 1
ATOM 686 O O . ARG A 1 89 ? 0.689 -6.085 6.380 1.00 98.19 89 ARG A O 1
ATOM 693 N N . LEU A 1 90 ? 2.885 -6.561 6.130 1.00 98.06 90 LEU A N 1
ATOM 694 C CA . LEU A 1 90 ? 3.105 -5.960 4.822 1.00 98.06 90 LEU A CA 1
ATOM 695 C C . LEU A 1 90 ? 3.728 -7.034 3.932 1.00 98.06 90 LEU A C 1
ATOM 697 O O . LEU A 1 90 ? 4.771 -7.575 4.290 1.00 98.06 90 LEU A O 1
ATOM 701 N N . GLU A 1 91 ? 3.086 -7.353 2.813 1.00 98.06 91 GLU A N 1
ATOM 702 C CA . GLU A 1 91 ? 3.588 -8.345 1.856 1.00 98.06 91 GLU A CA 1
ATOM 703 C C . 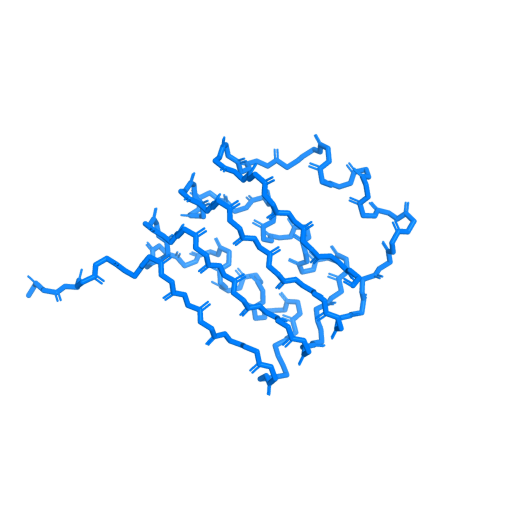GLU A 1 91 ? 3.954 -7.674 0.539 1.00 98.06 91 GLU A C 1
ATOM 705 O O . GLU A 1 91 ? 3.116 -6.995 -0.058 1.00 98.06 91 GLU A O 1
ATOM 710 N N . LEU A 1 92 ? 5.198 -7.866 0.100 1.00 96.00 92 LEU A N 1
ATOM 711 C CA . LEU A 1 92 ? 5.758 -7.245 -1.105 1.00 96.00 92 LEU A CA 1
ATOM 712 C C . LEU A 1 92 ? 6.270 -8.268 -2.135 1.00 96.00 92 LEU A C 1
ATOM 714 O O . LEU A 1 92 ? 6.440 -7.903 -3.296 1.00 96.00 92 LEU A O 1
ATOM 718 N N . GLU A 1 93 ? 6.472 -9.526 -1.729 1.00 86.12 93 GLU A N 1
ATOM 719 C CA . GLU A 1 93 ? 7.022 -10.635 -2.530 1.00 86.12 93 GLU A CA 1
ATOM 720 C C . GLU A 1 93 ? 6.072 -11.835 -2.592 1.00 86.12 93 GLU A C 1
ATOM 722 O O . GLU A 1 93 ? 5.429 -12.133 -1.558 1.00 86.12 93 GLU A O 1
#

Sequence (93 aa):
DNSTALTFVDFSANKISDRGALAIANSPRFANLKTLDLYNNQITTEGMKALLNSKNLKNLEMLILVRNEIDLEKADAIAKNQSLPSLRRLELE

Foldseek 3Di:
DDLPLAQEDAPEPPQQELVNLLVVLADLSQQNHAEYHHHQYAYEQNSVLSNQARPNNQNHAEYAQENYRYDPVCNVVSNVVGPHPRHNYYHHD

Nearest PDB structures (foldseek):
  5d3i-assembly1_A  TM=8.104E-01  e=8.664E-02  Mus musculus
  6nig-assembly1_A  TM=8.088E-01  e=8.664E-02  Homo sapiens
  2z81-assembly1_A  TM=7.689E-01  e=2.533E-01  Mus musculus
  3a7b-assembly1_A  TM=6.251E-01  e=2.533E-01  Mus musculus
  6nig-assembly2_D  TM=6.709E-01  e=3.215E-01  Homo sapiens

Solvent-accessible surface area (backbone atoms only — not comparable to full-atom values): 4786 Å² total; per-residue (Å²): 144,78,80,74,72,43,39,66,47,81,52,51,66,64,68,41,32,35,72,48,34,38,52,58,20,68,32,69,77,36,44,55,18,30,34,43,36,40,32,44,27,50,29,30,52,66,14,50,50,36,45,38,56,12,81,24,38,46,42,23,30,35,42,35,40,25,60,38,60,54,52,66,91,55,42,63,67,50,62,76,68,45,59,40,84,43,56,77,44,80,40,68,116